Protein AF-A0ABD2NYQ0-F1 (afdb_monomer_lite)

Sequence (129 aa):
MTLKMKFPPPCHLLTCRLKPDRHLLNNASIWITSLEKVPKMPSHYCLKSTSIVYVQNDIQSKSHLFRIYKENCEENYVEGFSRYTFELQLRRERVGIFQQCDLCMRYQHKNVSEEIYLRHSAFKTRAQA

Organism: NCBI:txid559131

Structure (mmCIF, N/CA/C/O backbone):
data_AF-A0ABD2NYQ0-F1
#
_entry.id   AF-A0ABD2NYQ0-F1
#
loop_
_atom_site.group_PDB
_atom_site.id
_atom_site.type_symbol
_atom_site.label_atom_id
_atom_site.label_alt_id
_atom_site.label_comp_id
_atom_site.label_asym_id
_atom_site.label_entity_id
_atom_site.label_seq_id
_atom_site.pdbx_PDB_ins_code
_atom_site.Cartn_x
_atom_site.Cartn_y
_atom_site.Cartn_z
_atom_site.occupancy
_atom_site.B_iso_or_equiv
_atom_site.auth_seq_id
_atom_site.auth_comp_id
_atom_site.auth_asym_id
_atom_site.auth_atom_id
_atom_site.pdbx_PDB_model_num
ATOM 1 N N . MET A 1 1 ? 8.667 27.454 -31.398 1.00 38.19 1 MET A N 1
ATOM 2 C CA . MET A 1 1 ? 7.568 26.569 -31.843 1.00 38.19 1 MET A CA 1
ATOM 3 C C . MET A 1 1 ? 7.005 25.847 -30.630 1.00 38.19 1 MET A C 1
ATOM 5 O O . MET A 1 1 ? 7.620 24.916 -30.132 1.00 38.19 1 MET A O 1
ATOM 9 N N . THR A 1 2 ? 5.893 26.330 -30.083 1.00 35.53 2 THR A N 1
ATOM 10 C CA . THR A 1 2 ? 5.218 25.733 -28.924 1.00 35.53 2 THR A CA 1
ATOM 11 C C . THR A 1 2 ? 4.381 24.542 -29.385 1.00 35.53 2 THR A C 1
ATOM 13 O O . THR A 1 2 ? 3.342 24.711 -30.024 1.00 35.53 2 THR A O 1
ATOM 16 N N . LEU A 1 3 ? 4.836 23.327 -29.075 1.00 35.72 3 LEU A N 1
ATOM 17 C CA . LEU A 1 3 ? 4.046 22.109 -29.251 1.00 35.72 3 LEU A CA 1
ATOM 18 C C . LEU A 1 3 ? 2.878 22.143 -28.256 1.00 35.72 3 LEU A C 1
ATOM 20 O O . LEU A 1 3 ? 3.021 21.803 -27.085 1.00 35.72 3 LEU A O 1
ATOM 24 N N . LYS A 1 4 ? 1.707 22.591 -28.720 1.00 36.22 4 LYS A N 1
ATOM 25 C CA . LYS A 1 4 ? 0.448 22.438 -27.986 1.00 36.22 4 LYS A CA 1
ATOM 26 C C . LYS A 1 4 ? 0.115 20.947 -27.922 1.00 36.22 4 LYS A C 1
ATOM 28 O O . LYS A 1 4 ? -0.437 20.395 -28.871 1.00 36.22 4 LYS A O 1
ATOM 33 N N . MET A 1 5 ? 0.438 20.301 -26.804 1.00 34.25 5 MET A N 1
ATOM 34 C CA . MET A 1 5 ? -0.088 18.977 -26.483 1.00 34.25 5 MET A CA 1
ATOM 35 C C . MET A 1 5 ? -1.598 19.112 -26.258 1.00 34.25 5 MET A C 1
ATOM 37 O O . MET A 1 5 ? -2.051 19.591 -25.221 1.00 34.25 5 MET A O 1
ATOM 41 N N . LYS A 1 6 ? -2.391 18.750 -27.269 1.00 38.03 6 LYS A N 1
ATOM 42 C CA . LYS A 1 6 ? -3.835 18.563 -27.114 1.00 38.03 6 LYS A CA 1
ATOM 43 C C . LYS A 1 6 ? -4.042 17.236 -26.389 1.00 38.03 6 LYS A C 1
ATOM 45 O O . LYS A 1 6 ? -3.833 16.177 -26.972 1.00 38.03 6 LYS A O 1
ATOM 50 N N . PHE A 1 7 ? -4.421 17.298 -25.118 1.00 43.25 7 PHE A N 1
ATOM 51 C CA . PHE A 1 7 ? -4.868 16.119 -24.385 1.00 43.25 7 PHE A CA 1
ATOM 52 C C . PHE A 1 7 ? -6.230 15.661 -24.934 1.00 43.25 7 PHE A C 1
ATOM 54 O O . PHE A 1 7 ? -7.102 16.509 -25.151 1.00 43.25 7 PHE A O 1
ATOM 61 N N . PRO A 1 8 ? -6.442 14.356 -25.177 1.00 41.09 8 PRO A N 1
ATOM 62 C CA . PRO A 1 8 ? -7.761 13.841 -25.522 1.00 41.09 8 PRO A CA 1
ATOM 63 C C . PRO A 1 8 ? -8.705 13.922 -24.306 1.00 41.09 8 PRO A C 1
ATOM 65 O O . PRO A 1 8 ? -8.243 13.810 -23.165 1.00 41.09 8 PRO A O 1
ATOM 68 N N . PRO A 1 9 ? -10.019 14.123 -24.520 1.00 37.34 9 PRO A N 1
ATOM 69 C CA . PRO A 1 9 ? -10.982 14.267 -23.433 1.00 37.34 9 PRO A CA 1
ATOM 70 C C . PRO A 1 9 ? -11.126 12.968 -22.615 1.00 37.34 9 PRO A C 1
ATOM 72 O O . PRO A 1 9 ? -10.894 11.872 -23.141 1.00 37.34 9 PRO A O 1
ATOM 75 N N . PRO A 1 10 ? -11.533 13.067 -21.334 1.00 42.88 10 PRO A N 1
ATOM 76 C CA . PRO A 1 10 ? -11.729 11.907 -20.472 1.00 42.88 10 PRO A CA 1
ATOM 77 C C . PRO A 1 10 ? -12.857 11.031 -21.032 1.00 42.88 10 PRO A C 1
ATOM 79 O O . PRO A 1 10 ? -14.022 11.421 -21.058 1.00 42.88 10 PRO A O 1
ATOM 82 N N . CYS A 1 11 ? -12.509 9.842 -21.522 1.00 38.41 11 CYS A N 1
ATOM 83 C CA . CYS A 1 11 ? -13.481 8.907 -22.081 1.00 38.41 11 CYS A CA 1
ATOM 84 C C . CYS A 1 11 ? -14.320 8.263 -20.963 1.00 38.41 11 CYS A C 1
ATOM 86 O O . CYS A 1 11 ? -13.808 7.503 -20.143 1.00 38.41 11 CYS A O 1
ATOM 88 N N . HIS A 1 12 ? -15.627 8.536 -20.976 1.00 41.12 12 HIS A N 1
ATOM 89 C CA . HIS A 1 12 ? -16.660 8.021 -20.066 1.00 41.12 12 HIS A CA 1
ATOM 90 C C . HIS A 1 12 ? -17.127 6.581 -20.381 1.00 41.12 12 HIS A C 1
ATOM 92 O O . HIS A 1 12 ? -18.294 6.246 -20.197 1.00 41.12 12 HIS A O 1
ATOM 98 N N . LEU A 1 13 ? -16.244 5.698 -20.856 1.00 38.06 13 LEU A N 1
ATOM 99 C CA . LEU A 1 13 ? -16.625 4.327 -21.214 1.00 38.06 13 LEU A CA 1
ATOM 100 C C . LEU A 1 13 ? -15.786 3.299 -20.446 1.00 38.06 13 LEU A C 1
ATOM 102 O O . LEU A 1 13 ? -14.594 3.119 -20.689 1.00 38.06 13 LEU A O 1
ATOM 106 N N . LEU A 1 14 ? -16.462 2.589 -19.538 1.00 40.97 14 LEU A N 1
ATOM 107 C CA . LEU A 1 14 ? -15.993 1.479 -18.694 1.00 40.97 14 LEU A CA 1
ATOM 108 C C . LEU A 1 14 ? -15.538 0.220 -19.472 1.00 40.97 14 LEU A C 1
ATOM 110 O O . LEU A 1 14 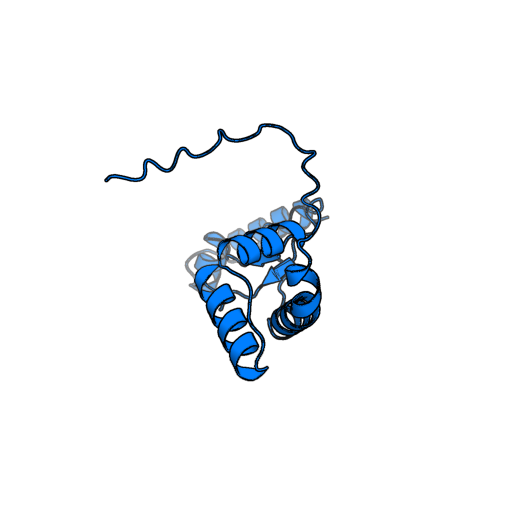? -15.460 -0.864 -18.900 1.00 40.97 14 LEU A O 1
ATOM 114 N N . THR A 1 15 ? -15.226 0.317 -20.767 1.00 41.06 15 THR A N 1
ATOM 115 C CA . THR A 1 15 ? -14.952 -0.850 -21.627 1.00 41.06 15 THR A CA 1
ATOM 116 C C . THR A 1 15 ? -13.667 -0.767 -22.445 1.00 41.06 15 THR A C 1
ATOM 118 O O . THR A 1 15 ? -13.400 -1.674 -23.234 1.00 41.06 15 THR A O 1
ATOM 121 N N . CYS A 1 16 ? -12.801 0.226 -22.217 1.00 35.16 16 CYS A N 1
ATOM 122 C CA . CYS A 1 16 ? -11.445 0.185 -22.767 1.00 35.16 16 CYS A CA 1
ATOM 123 C C . CYS A 1 16 ? -10.630 -0.908 -22.055 1.00 35.16 16 CYS A C 1
ATOM 125 O O . CYS A 1 16 ? -9.880 -0.648 -21.113 1.00 35.16 16 CYS A O 1
ATOM 127 N N . ARG A 1 17 ? -10.768 -2.160 -22.514 1.00 44.78 17 ARG A N 1
ATOM 128 C CA . ARG A 1 17 ? -9.759 -3.199 -22.306 1.00 44.78 17 ARG A CA 1
ATOM 129 C C . ARG A 1 17 ? -8.502 -2.723 -23.023 1.00 44.78 17 ARG A C 1
ATOM 131 O O . ARG A 1 17 ? -8.300 -3.035 -24.194 1.00 44.78 17 ARG A O 1
ATOM 138 N N . LEU A 1 18 ? -7.692 -1.928 -22.328 1.00 47.97 18 LEU A N 1
ATOM 139 C CA . LEU A 1 18 ? -6.324 -1.638 -22.725 1.00 47.97 18 LEU A CA 1
ATOM 140 C C . LEU A 1 18 ? -5.667 -2.997 -22.971 1.00 47.97 18 LEU A C 1
ATOM 142 O O . LEU A 1 18 ? -5.450 -3.765 -22.028 1.00 47.97 18 LEU A O 1
ATOM 146 N N . LYS A 1 19 ? -5.451 -3.343 -24.247 1.00 42.78 19 LYS A N 1
ATOM 147 C CA . LYS A 1 19 ? -4.636 -4.505 -24.591 1.00 42.78 19 LYS A CA 1
ATOM 148 C C . LYS A 1 19 ? -3.300 -4.274 -23.897 1.00 42.78 19 LYS A C 1
ATOM 150 O O . LYS A 1 19 ? -2.762 -3.174 -24.038 1.00 42.78 19 LYS A O 1
ATOM 155 N N . PRO A 1 20 ? -2.804 -5.231 -23.100 1.00 50.06 20 PRO A N 1
ATOM 156 C CA . PRO A 1 20 ? -1.530 -5.026 -22.460 1.00 50.06 20 PRO A CA 1
ATOM 157 C C . PRO A 1 20 ? -0.481 -4.845 -23.561 1.00 50.06 20 PRO A C 1
ATOM 159 O O . PRO A 1 20 ? -0.321 -5.713 -24.418 1.00 50.06 20 PRO A O 1
ATOM 162 N N . ASP A 1 21 ? 0.160 -3.679 -23.566 1.00 52.12 21 ASP A N 1
ATOM 163 C CA . ASP A 1 21 ? 1.320 -3.381 -24.393 1.00 52.12 21 ASP A CA 1
ATOM 164 C C . ASP A 1 21 ? 2.366 -4.496 -24.224 1.00 52.12 21 ASP A C 1
ATOM 166 O O . ASP A 1 21 ? 2.514 -5.051 -23.134 1.00 52.12 21 ASP A O 1
ATOM 170 N N . ARG A 1 22 ? 3.079 -4.873 -25.288 1.00 46.66 22 ARG A N 1
ATOM 171 C CA . ARG A 1 22 ? 3.975 -6.045 -25.291 1.00 46.66 22 ARG A CA 1
ATOM 172 C C . ARG A 1 22 ? 5.125 -5.887 -24.280 1.00 46.66 22 ARG A C 1
ATOM 174 O O . ARG A 1 22 ? 5.562 -6.880 -23.705 1.00 46.66 22 ARG A O 1
ATOM 181 N N . HIS A 1 23 ? 5.524 -4.649 -23.972 1.00 49.69 23 HIS A N 1
ATOM 182 C CA . HIS A 1 23 ? 6.459 -4.321 -22.883 1.00 49.69 23 HIS A CA 1
ATOM 183 C C . HIS A 1 23 ? 5.924 -4.642 -21.470 1.00 49.69 23 HIS A C 1
ATOM 185 O O . HIS A 1 23 ? 6.707 -4.772 -20.533 1.00 49.69 23 HIS A O 1
ATOM 191 N N . LEU A 1 24 ? 4.608 -4.807 -21.286 1.00 51.78 24 LEU A N 1
ATOM 192 C CA . LEU A 1 24 ? 4.003 -5.144 -19.988 1.00 51.78 24 LEU A CA 1
ATOM 193 C C . LEU A 1 24 ? 4.222 -6.602 -19.577 1.00 51.78 24 LEU A C 1
ATOM 195 O O . LEU A 1 24 ? 4.121 -6.912 -18.393 1.00 51.78 24 LEU A O 1
ATOM 199 N N . LEU A 1 25 ? 4.494 -7.495 -20.533 1.00 54.09 25 LEU A N 1
ATOM 200 C CA . LEU A 1 25 ? 4.557 -8.936 -20.280 1.00 54.09 25 LEU A CA 1
ATOM 201 C C . LEU A 1 25 ? 5.890 -9.369 -19.653 1.00 54.09 25 LEU A C 1
ATOM 203 O O . LEU A 1 25 ? 5.882 -10.220 -18.770 1.00 54.09 25 LEU A O 1
ATOM 207 N N . ASN A 1 26 ? 7.011 -8.742 -20.028 1.00 54.94 26 ASN A N 1
ATOM 208 C CA . ASN A 1 26 ? 8.337 -9.126 -19.518 1.00 54.94 26 ASN A CA 1
ATOM 209 C C . ASN A 1 26 ? 8.587 -8.674 -18.070 1.00 54.94 26 ASN A C 1
ATOM 211 O O . ASN A 1 26 ? 9.365 -9.292 -17.354 1.00 54.94 26 ASN A O 1
ATOM 215 N N . ASN A 1 27 ? 7.883 -7.637 -17.613 1.00 61.81 27 ASN A N 1
ATOM 216 C CA . ASN A 1 27 ? 8.087 -7.035 -16.292 1.00 61.81 27 ASN A CA 1
ATOM 217 C C . ASN A 1 27 ? 7.038 -7.467 -15.258 1.00 61.81 27 ASN A C 1
ATOM 219 O O . ASN A 1 27 ? 7.108 -7.060 -14.097 1.00 61.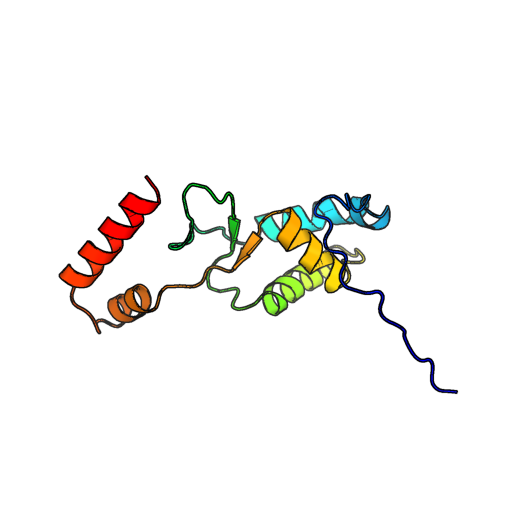81 27 ASN A O 1
ATOM 223 N N . ALA A 1 28 ? 6.046 -8.262 -15.674 1.00 65.62 28 ALA A N 1
ATOM 224 C CA . ALA A 1 28 ? 4.988 -8.748 -14.795 1.00 65.62 28 ALA A CA 1
ATOM 225 C C . ALA A 1 28 ? 5.540 -9.657 -13.685 1.00 65.62 28 ALA A C 1
ATOM 227 O O . ALA A 1 28 ? 5.075 -9.577 -12.553 1.00 65.62 28 ALA A O 1
ATOM 228 N N . SER A 1 29 ? 6.566 -10.462 -13.982 1.00 70.19 29 SER A N 1
ATOM 229 C CA . SER A 1 29 ? 7.254 -11.305 -12.995 1.00 70.19 29 SER A CA 1
ATOM 230 C C . SER A 1 29 ? 7.905 -10.467 -11.894 1.00 70.19 29 SER A C 1
ATOM 232 O O . SER A 1 29 ? 7.647 -10.690 -10.717 1.00 70.19 29 SER A O 1
ATOM 234 N N . ILE A 1 30 ? 8.666 -9.437 -12.271 1.00 76.25 30 ILE A N 1
ATOM 235 C CA . ILE A 1 30 ? 9.342 -8.530 -11.330 1.00 76.25 30 ILE A CA 1
ATOM 236 C C . ILE A 1 30 ? 8.335 -7.757 -10.492 1.00 76.25 30 ILE A C 1
ATOM 238 O O . ILE A 1 30 ? 8.535 -7.571 -9.293 1.00 76.25 30 ILE A O 1
ATOM 242 N N . TRP A 1 31 ? 7.239 -7.319 -11.107 1.00 77.44 31 TRP A N 1
ATOM 243 C CA . TRP A 1 31 ? 6.136 -6.687 -10.400 1.00 77.44 31 TRP A CA 1
ATOM 244 C C . TRP A 1 31 ? 5.529 -7.610 -9.329 1.00 77.44 31 TRP A C 1
ATOM 246 O O . TRP A 1 31 ? 5.402 -7.189 -8.179 1.00 77.44 31 TRP A O 1
ATOM 256 N N . ILE A 1 32 ? 5.241 -8.872 -9.668 1.00 72.38 32 ILE A N 1
ATOM 257 C CA . ILE A 1 32 ? 4.713 -9.867 -8.720 1.00 72.38 32 ILE A CA 1
ATOM 258 C C . ILE A 1 32 ? 5.707 -10.100 -7.578 1.00 72.38 32 ILE A C 1
ATOM 260 O O . ILE A 1 32 ? 5.330 -9.960 -6.418 1.00 72.38 32 ILE A O 1
ATOM 264 N N . THR A 1 33 ? 6.985 -10.342 -7.882 1.00 74.25 33 THR A N 1
ATOM 265 C CA . THR A 1 33 ? 8.031 -10.520 -6.861 1.00 74.25 33 THR A CA 1
ATOM 266 C C . THR A 1 33 ? 8.170 -9.290 -5.961 1.00 74.25 33 THR A C 1
ATOM 268 O O . THR A 1 33 ? 8.331 -9.420 -4.750 1.00 74.25 33 THR A O 1
ATOM 271 N N . SER A 1 34 ? 8.059 -8.080 -6.519 1.00 72.50 34 SER A N 1
ATOM 272 C CA . SER A 1 34 ? 8.099 -6.839 -5.733 1.00 72.50 34 SER A CA 1
ATOM 273 C C . SER A 1 34 ? 6.915 -6.751 -4.767 1.00 72.50 34 SER A C 1
ATOM 275 O O . SER A 1 34 ? 7.090 -6.345 -3.625 1.00 72.50 34 SER A O 1
ATOM 277 N N . LEU A 1 35 ? 5.713 -7.154 -5.195 1.00 74.62 35 LEU A N 1
ATOM 278 C CA . LEU A 1 35 ? 4.530 -7.189 -4.332 1.00 74.62 35 LEU A CA 1
ATOM 279 C C . LEU A 1 35 ? 4.567 -8.316 -3.294 1.00 74.62 35 LEU A C 1
ATOM 281 O O . LEU A 1 35 ? 3.946 -8.183 -2.244 1.00 74.62 35 LEU A O 1
ATOM 285 N N . GLU A 1 36 ? 5.245 -9.426 -3.577 1.00 76.62 36 GLU A N 1
ATOM 286 C CA . GLU A 1 36 ? 5.438 -10.524 -2.623 1.00 76.62 36 GLU A CA 1
ATOM 287 C C . GLU A 1 36 ? 6.427 -10.158 -1.516 1.00 76.62 36 GLU A C 1
ATOM 289 O O . GLU A 1 36 ? 6.212 -10.527 -0.364 1.00 76.62 36 GLU A O 1
ATOM 294 N N . LYS A 1 37 ? 7.463 -9.375 -1.841 1.00 74.06 37 LYS A N 1
ATOM 295 C CA . LYS A 1 37 ? 8.398 -8.813 -0.853 1.00 74.06 37 LYS A CA 1
ATOM 296 C C . LYS A 1 37 ? 7.728 -7.817 0.097 1.00 74.06 37 LYS A C 1
ATOM 298 O O . LYS A 1 37 ? 8.245 -7.564 1.183 1.00 74.06 37 LYS A O 1
ATOM 303 N N . VAL A 1 38 ? 6.598 -7.235 -0.302 1.00 76.56 38 VAL A N 1
ATOM 304 C CA . VAL A 1 38 ? 5.874 -6.263 0.514 1.00 76.56 38 VAL A CA 1
ATOM 305 C C . VAL A 1 38 ? 4.857 -6.982 1.406 1.00 76.56 38 VAL A C 1
ATOM 307 O O . VAL A 1 38 ? 3.933 -7.619 0.889 1.00 76.56 38 VAL A O 1
ATOM 310 N N . PRO A 1 39 ? 4.956 -6.851 2.742 1.00 72.44 39 PRO A N 1
ATOM 311 C CA . PRO A 1 39 ? 3.977 -7.442 3.638 1.00 72.44 39 PRO A CA 1
ATOM 312 C C . PRO A 1 39 ? 2.580 -6.872 3.368 1.00 72.44 39 PRO A C 1
ATOM 314 O O . PRO A 1 39 ? 2.371 -5.660 3.227 1.00 72.44 39 PRO A O 1
ATOM 317 N N . LYS A 1 40 ? 1.612 -7.785 3.271 1.00 76.94 40 LYS A N 1
ATOM 318 C CA . LYS A 1 40 ? 0.203 -7.486 3.009 1.00 76.94 40 LYS A CA 1
ATOM 319 C C . LYS A 1 40 ? -0.544 -7.433 4.333 1.00 76.94 40 LYS A C 1
ATOM 321 O O . LYS A 1 40 ? -0.316 -8.265 5.207 1.00 76.94 40 LYS A O 1
ATOM 326 N N . MET A 1 41 ? -1.462 -6.484 4.466 1.00 69.00 41 MET A N 1
ATOM 327 C CA . MET A 1 41 ? -2.260 -6.309 5.675 1.00 69.00 41 MET A CA 1
ATOM 328 C C . MET A 1 41 ? -3.742 -6.185 5.315 1.00 69.00 41 MET A C 1
ATOM 330 O O . MET A 1 41 ? -4.073 -5.539 4.319 1.00 69.00 41 MET A O 1
ATOM 334 N N . PRO A 1 42 ? -4.664 -6.762 6.101 1.00 64.56 42 PRO A N 1
ATOM 335 C CA . PRO A 1 42 ? -6.074 -6.425 5.969 1.00 64.56 42 PRO A CA 1
ATOM 336 C C . PRO A 1 42 ? -6.276 -4.941 6.304 1.00 64.56 42 PRO A C 1
ATOM 338 O O . PRO A 1 42 ? -5.876 -4.473 7.369 1.00 64.56 42 PRO A O 1
ATOM 341 N N . SER A 1 43 ? -6.903 -4.178 5.407 1.00 64.12 43 SER A N 1
ATOM 342 C CA . SER A 1 43 ? -7.280 -2.801 5.730 1.00 64.12 43 SER A CA 1
ATOM 343 C C . SER A 1 43 ? -8.565 -2.765 6.538 1.00 64.12 43 SER A C 1
ATOM 345 O O . SER A 1 43 ? -9.563 -3.405 6.204 1.00 64.12 43 SER A O 1
ATOM 347 N N . HIS A 1 44 ? -8.572 -1.922 7.568 1.00 60.06 44 HIS A N 1
ATOM 348 C CA . HIS A 1 44 ? -9.747 -1.644 8.391 1.00 60.06 44 HIS A CA 1
ATOM 349 C C . HIS A 1 44 ? -10.915 -0.978 7.632 1.00 60.06 44 HIS A C 1
ATOM 351 O O . HIS A 1 44 ? -11.980 -0.796 8.221 1.00 60.06 44 HIS A O 1
ATOM 357 N N . TYR A 1 45 ? -10.717 -0.575 6.371 1.00 58.50 45 TYR A N 1
ATOM 358 C CA . TYR A 1 45 ? -11.741 -0.011 5.480 1.00 58.50 45 TYR A CA 1
ATOM 359 C C . TYR A 1 45 ? -12.157 -0.965 4.351 1.00 58.50 45 TYR A C 1
ATOM 361 O O . TYR A 1 45 ? -12.956 -0.576 3.500 1.00 58.50 45 TYR A O 1
ATOM 369 N N . CYS A 1 46 ? -11.631 -2.196 4.312 1.00 60.00 46 CYS A N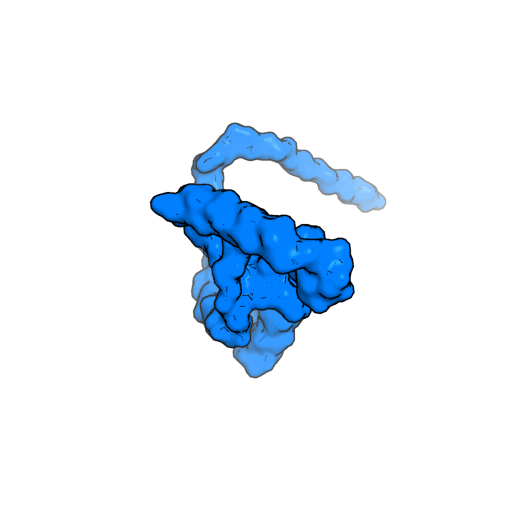 1
ATOM 370 C CA . CYS A 1 46 ? -12.109 -3.202 3.369 1.00 60.00 46 CYS A CA 1
ATOM 371 C C . CYS A 1 46 ? -13.593 -3.465 3.633 1.00 60.00 46 CYS A C 1
ATOM 373 O O . CYS A 1 46 ? -13.938 -4.098 4.628 1.00 60.00 46 CYS A O 1
ATOM 375 N N . LEU A 1 47 ? -14.465 -2.982 2.748 1.00 59.00 47 LEU A N 1
ATOM 376 C CA . LEU A 1 47 ? -15.803 -3.541 2.612 1.00 59.00 47 LEU A CA 1
ATOM 377 C C . LEU A 1 47 ? -15.646 -4.978 2.112 1.00 59.00 47 LEU A C 1
ATOM 379 O O . LEU A 1 47 ? -14.823 -5.231 1.235 1.00 59.00 47 LEU A O 1
ATOM 383 N N . LYS A 1 48 ? -16.466 -5.909 2.609 1.00 60.34 48 LYS A N 1
ATOM 384 C CA . LYS A 1 48 ? -16.473 -7.317 2.162 1.00 60.34 48 LYS A CA 1
ATOM 385 C C . LYS A 1 48 ? -16.549 -7.469 0.631 1.00 60.34 48 LYS A C 1
ATOM 387 O O . LYS A 1 48 ? -16.075 -8.449 0.067 1.00 60.34 48 LYS A O 1
ATOM 392 N N . SER A 1 49 ? -17.134 -6.481 -0.047 1.00 59.88 49 SER A N 1
ATOM 393 C CA . SER A 1 49 ? -17.296 -6.432 -1.501 1.00 59.88 49 SER A CA 1
ATOM 394 C C . SER A 1 49 ? -16.039 -6.025 -2.282 1.00 59.88 49 SER A C 1
ATOM 396 O O . SER A 1 49 ? -16.021 -6.185 -3.505 1.00 59.88 49 SER A O 1
ATOM 398 N N . THR A 1 50 ? -14.987 -5.506 -1.635 1.00 65.75 50 THR A N 1
ATOM 399 C CA . THR A 1 50 ? -13.767 -5.058 -2.318 1.00 65.75 50 THR A CA 1
ATOM 400 C C . THR A 1 50 ? -12.609 -6.029 -2.090 1.00 65.75 50 THR A C 1
ATOM 402 O O . THR A 1 50 ? -12.093 -6.197 -0.992 1.00 65.75 50 THR A O 1
ATOM 405 N N . SER A 1 51 ? -12.137 -6.652 -3.171 1.00 69.88 51 SER A N 1
ATOM 406 C CA . SER A 1 51 ? -10.975 -7.555 -3.163 1.00 69.88 51 SER A CA 1
ATOM 407 C C . SER A 1 51 ? -9.639 -6.787 -3.195 1.00 69.88 51 SER A C 1
ATOM 409 O O . SER A 1 51 ? -8.751 -7.129 -3.976 1.00 69.88 51 SER A O 1
ATOM 411 N N . ILE A 1 52 ? -9.537 -5.676 -2.458 1.00 75.62 52 ILE A N 1
ATOM 412 C CA . ILE A 1 52 ? -8.353 -4.806 -2.480 1.00 75.62 52 ILE A CA 1
ATOM 413 C C . ILE A 1 52 ? -7.286 -5.395 -1.554 1.00 75.62 52 ILE A C 1
ATOM 415 O O . ILE A 1 52 ? -7.548 -5.639 -0.378 1.00 75.62 52 ILE A O 1
ATOM 419 N N . VAL A 1 53 ? -6.078 -5.589 -2.078 1.00 78.44 53 VAL A N 1
ATOM 420 C CA . VAL A 1 53 ? -4.909 -6.023 -1.304 1.00 78.44 53 VAL A CA 1
ATOM 421 C C . VAL A 1 53 ? -4.191 -4.782 -0.799 1.00 78.44 53 VAL A C 1
ATOM 423 O O . VAL A 1 53 ? -3.749 -3.964 -1.602 1.00 78.44 53 VAL A O 1
ATOM 426 N N . TYR A 1 54 ? -4.072 -4.618 0.517 1.00 78.12 54 TYR A N 1
ATOM 427 C CA . TYR A 1 54 ? -3.388 -3.461 1.084 1.00 78.12 54 TYR A CA 1
ATOM 428 C C . TYR A 1 54 ? -1.950 -3.802 1.461 1.00 78.12 54 TYR A C 1
ATOM 430 O O . TYR A 1 54 ? -1.691 -4.801 2.131 1.00 78.12 54 TYR A O 1
ATOM 438 N N . VAL A 1 55 ? -1.018 -2.958 1.026 1.00 81.88 55 VAL A N 1
ATOM 439 C CA . VAL A 1 55 ? 0.384 -3.013 1.456 1.00 81.88 55 VAL A CA 1
ATOM 440 C C . VAL A 1 55 ? 0.559 -2.341 2.820 1.00 81.88 55 VAL A C 1
ATOM 442 O O . VAL A 1 55 ? -0.183 -1.409 3.132 1.00 81.88 55 VAL A O 1
ATOM 445 N N . GLN A 1 56 ? 1.512 -2.823 3.624 1.00 75.88 56 GLN A N 1
ATOM 446 C CA . GLN A 1 56 ? 1.779 -2.375 5.000 1.00 75.88 56 GLN A CA 1
ATOM 447 C C . GLN A 1 56 ? 1.995 -0.853 5.150 1.00 75.88 56 GLN A C 1
ATOM 449 O O . GLN A 1 56 ? 2.397 -0.162 4.215 1.00 75.88 56 GLN A O 1
ATOM 454 N N . ASN A 1 57 ? 1.748 -0.357 6.371 1.00 62.41 57 ASN A N 1
ATOM 455 C CA . ASN A 1 57 ? 1.785 1.059 6.763 1.00 62.41 57 ASN A CA 1
ATOM 456 C C . ASN A 1 57 ? 3.138 1.764 6.524 1.00 62.41 57 ASN A C 1
ATOM 458 O O . ASN A 1 57 ? 3.184 2.982 6.377 1.00 62.41 57 ASN A O 1
ATOM 462 N N . ASP A 1 58 ? 4.242 1.018 6.442 1.00 75.19 58 ASP A N 1
ATOM 463 C CA . ASP A 1 58 ? 5.578 1.584 6.192 1.00 75.19 58 ASP A CA 1
ATOM 464 C C . ASP A 1 58 ? 5.666 2.224 4.793 1.00 75.19 58 ASP A C 1
ATOM 466 O O . ASP A 1 58 ? 6.462 3.133 4.526 1.00 75.19 58 ASP A O 1
ATOM 470 N N . ILE A 1 59 ? 4.792 1.791 3.881 1.00 81.75 59 ILE A N 1
ATOM 471 C CA . ILE A 1 59 ? 4.626 2.394 2.566 1.00 81.75 59 ILE A CA 1
ATOM 472 C C . ILE A 1 59 ? 3.642 3.552 2.693 1.00 81.75 59 ILE A C 1
ATOM 474 O O . ILE A 1 59 ? 2.442 3.413 2.511 1.00 81.75 59 ILE A O 1
ATOM 478 N N . GLN A 1 60 ? 4.176 4.738 2.960 1.00 79.25 60 GLN A N 1
ATOM 479 C CA . GLN A 1 60 ? 3.363 5.937 3.182 1.00 79.25 60 GLN A CA 1
ATOM 480 C C . GLN A 1 60 ? 2.672 6.476 1.917 1.00 79.25 60 GLN A C 1
ATOM 482 O O . GLN A 1 60 ? 1.713 7.241 2.000 1.00 79.25 60 GLN A O 1
ATOM 487 N N . SER A 1 61 ? 3.161 6.133 0.718 1.00 87.12 61 SER A N 1
ATOM 488 C CA . SER A 1 61 ? 2.611 6.667 -0.533 1.00 87.12 61 SER A CA 1
ATOM 489 C C . SER A 1 61 ? 2.871 5.776 -1.747 1.00 87.12 61 SER A C 1
ATOM 491 O O . SER A 1 61 ? 3.798 4.966 -1.775 1.00 87.12 61 SER A O 1
ATOM 493 N N . LYS A 1 62 ? 2.077 5.970 -2.813 1.00 87.25 62 LYS A N 1
ATOM 494 C CA . LYS A 1 62 ? 2.278 5.269 -4.097 1.00 87.25 62 LYS A CA 1
ATOM 495 C C . LYS A 1 62 ? 3.632 5.614 -4.708 1.00 87.25 62 LYS A C 1
ATOM 497 O O . LYS A 1 62 ? 4.193 4.829 -5.464 1.00 87.25 62 LYS A O 1
ATOM 502 N N . SER A 1 63 ? 4.149 6.805 -4.412 1.00 89.12 63 SER A N 1
ATOM 503 C CA . SER A 1 63 ? 5.490 7.245 -4.805 1.00 89.12 63 SER A CA 1
ATOM 504 C C . SER A 1 63 ? 6.570 6.441 -4.095 1.00 89.12 63 SER A C 1
ATOM 506 O O . SER A 1 63 ? 7.487 5.971 -4.760 1.00 89.12 63 SER A O 1
ATOM 508 N N . HIS A 1 64 ? 6.403 6.178 -2.796 1.00 88.00 64 HIS A N 1
ATOM 509 C CA . HIS A 1 64 ? 7.299 5.291 -2.060 1.00 88.00 64 HIS A CA 1
ATOM 510 C C . HIS A 1 64 ? 7.277 3.865 -2.632 1.00 88.00 64 HIS A C 1
ATOM 512 O O . HIS A 1 64 ? 8.330 3.308 -2.921 1.00 88.00 64 HIS A O 1
ATOM 518 N N . LEU A 1 65 ? 6.088 3.316 -2.903 1.00 88.06 65 LEU A N 1
ATOM 519 C CA . LEU A 1 65 ? 5.958 1.978 -3.489 1.00 88.06 65 LEU A CA 1
ATOM 520 C C . LEU A 1 65 ? 6.624 1.862 -4.869 1.00 88.06 65 LEU A C 1
ATOM 522 O O . LEU A 1 65 ? 7.240 0.852 -5.187 1.00 88.06 65 LEU A O 1
ATOM 526 N N . PHE A 1 66 ? 6.513 2.904 -5.693 1.00 89.69 66 PHE A N 1
ATOM 527 C CA . PHE A 1 66 ? 7.163 2.931 -7.004 1.00 89.69 66 PHE A CA 1
ATOM 528 C C . PHE A 1 66 ? 8.680 3.009 -6.911 1.00 89.69 66 PHE A C 1
ATOM 530 O O . PHE A 1 66 ? 9.354 2.431 -7.754 1.00 89.69 66 PHE A O 1
ATOM 537 N N . ARG A 1 67 ? 9.208 3.701 -5.897 1.00 89.69 67 ARG A N 1
ATOM 538 C CA . ARG A 1 67 ? 10.646 3.737 -5.633 1.00 89.69 67 ARG A CA 1
ATOM 539 C C . ARG A 1 67 ? 11.170 2.340 -5.301 1.00 89.69 67 ARG A C 1
ATOM 541 O O . ARG A 1 67 ? 12.078 1.891 -5.979 1.00 89.69 67 ARG A O 1
ATOM 548 N N . ILE A 1 68 ? 10.511 1.627 -4.384 1.00 87.94 68 ILE A N 1
ATOM 549 C CA . ILE A 1 68 ? 10.849 0.231 -4.042 1.00 87.94 68 ILE A CA 1
ATOM 550 C C . ILE A 1 68 ? 10.786 -0.667 -5.288 1.00 87.94 68 ILE A C 1
ATOM 552 O O . ILE A 1 68 ? 11.669 -1.484 -5.528 1.00 87.94 68 ILE A O 1
ATOM 556 N N . TYR A 1 69 ? 9.754 -0.499 -6.120 1.00 87.94 69 TYR A N 1
ATOM 557 C CA . TYR A 1 69 ? 9.644 -1.222 -7.388 1.00 87.94 69 TYR A CA 1
ATOM 558 C C . TYR A 1 69 ? 10.808 -0.916 -8.343 1.00 87.94 69 TYR A C 1
ATOM 560 O O . TYR A 1 69 ? 11.352 -1.834 -8.950 1.00 87.94 69 TYR A O 1
ATOM 568 N N . LYS A 1 70 ? 11.197 0.357 -8.481 1.00 88.50 70 LYS A N 1
ATOM 569 C CA . LYS A 1 70 ? 12.315 0.772 -9.337 1.00 88.50 70 LYS A CA 1
ATOM 570 C C . LYS A 1 70 ? 13.656 0.254 -8.830 1.00 88.50 70 LYS A C 1
ATOM 572 O O . LYS A 1 70 ? 14.400 -0.280 -9.641 1.00 88.50 70 LYS A O 1
ATOM 577 N N . GLU A 1 71 ? 13.903 0.316 -7.525 1.00 89.12 71 GLU A N 1
ATOM 578 C CA . GLU A 1 71 ? 15.078 -0.286 -6.882 1.00 89.12 71 GLU A CA 1
ATOM 579 C C . GLU A 1 71 ? 15.145 -1.791 -7.201 1.00 89.12 71 GLU A C 1
ATOM 581 O O . GLU A 1 71 ? 16.153 -2.279 -7.703 1.00 89.12 71 GLU A O 1
ATOM 586 N N . ASN A 1 72 ? 14.030 -2.521 -7.067 1.00 86.50 72 ASN A N 1
ATOM 587 C CA . ASN A 1 72 ? 13.992 -3.942 -7.423 1.00 86.50 72 ASN A CA 1
ATOM 588 C C . ASN A 1 72 ? 14.187 -4.192 -8.936 1.00 86.50 72 ASN A C 1
ATOM 590 O O . ASN A 1 72 ? 14.763 -5.205 -9.324 1.00 86.50 72 ASN A O 1
ATOM 594 N N . CYS A 1 73 ? 13.732 -3.297 -9.816 1.00 86.12 73 CYS A N 1
ATOM 595 C CA . CYS A 1 73 ? 14.025 -3.389 -11.250 1.00 86.12 73 CYS A CA 1
ATOM 596 C C . CYS A 1 73 ? 15.519 -3.195 -11.553 1.00 86.12 73 CYS A C 1
ATOM 598 O O . CYS A 1 73 ? 16.067 -3.933 -12.371 1.00 86.12 73 CYS A O 1
ATOM 600 N N . GLU A 1 74 ? 16.167 -2.239 -10.886 1.00 88.00 74 GLU A N 1
ATOM 601 C CA . GLU A 1 74 ? 17.601 -1.963 -11.019 1.00 88.00 74 GLU A CA 1
ATOM 602 C C . GLU A 1 74 ? 18.444 -3.144 -10.522 1.00 88.00 74 GLU A C 1
ATOM 604 O O . GLU A 1 74 ? 19.336 -3.593 -11.239 1.00 88.00 74 GLU A O 1
ATOM 609 N N . GLU A 1 75 ? 18.098 -3.724 -9.367 1.00 88.06 75 GLU A N 1
ATOM 610 C CA . GLU A 1 75 ? 18.750 -4.926 -8.818 1.00 88.06 75 GLU A CA 1
ATOM 611 C C . GLU A 1 75 ? 18.678 -6.138 -9.758 1.00 88.06 75 GLU A C 1
ATOM 613 O O . GLU A 1 75 ? 19.576 -6.977 -9.771 1.00 88.06 75 GLU A O 1
ATOM 618 N N . ASN A 1 76 ? 17.608 -6.239 -10.549 1.00 83.19 76 ASN A N 1
ATOM 619 C CA . ASN A 1 76 ? 17.384 -7.351 -11.473 1.00 83.19 76 ASN A CA 1
ATOM 620 C C . ASN A 1 76 ? 17.792 -7.023 -12.920 1.00 83.19 76 ASN A C 1
ATOM 622 O O . ASN A 1 76 ? 17.549 -7.836 -13.809 1.00 83.19 76 ASN A O 1
ATOM 626 N N . TYR A 1 77 ? 18.410 -5.861 -13.170 1.00 85.44 77 TYR A N 1
ATOM 627 C CA . TYR A 1 77 ? 18.832 -5.400 -14.500 1.00 85.44 77 TYR A CA 1
ATOM 628 C C . TYR A 1 77 ? 17.702 -5.381 -15.542 1.00 85.44 77 TYR A C 1
ATOM 630 O O . TYR A 1 77 ? 17.912 -5.696 -16.716 1.00 85.44 77 TYR A O 1
ATOM 638 N N . VAL A 1 78 ? 16.492 -4.999 -15.126 1.00 85.19 78 VAL A N 1
ATOM 639 C CA . VAL A 1 78 ? 15.329 -4.917 -16.016 1.00 85.19 78 VAL A CA 1
ATOM 640 C C . VAL A 1 78 ? 14.774 -3.504 -16.078 1.00 85.19 78 VAL A C 1
ATOM 642 O O . VAL A 1 78 ? 14.666 -2.793 -15.080 1.00 85.19 78 VAL A O 1
ATOM 645 N N . GLU A 1 79 ? 14.360 -3.094 -17.273 1.00 83.81 79 GLU A N 1
ATOM 646 C CA . GLU A 1 79 ? 13.706 -1.810 -17.482 1.00 83.81 79 GLU A CA 1
ATOM 647 C C . GLU A 1 79 ? 12.302 -1.808 -16.858 1.00 83.81 79 GLU A C 1
ATOM 649 O O . GLU A 1 79 ? 11.354 -2.363 -17.407 1.00 83.81 79 GLU A O 1
ATOM 654 N N . GLY A 1 80 ? 12.153 -1.173 -15.695 1.00 82.19 80 GLY A N 1
ATOM 655 C CA . GLY A 1 80 ? 10.864 -1.077 -15.007 1.00 82.19 80 GLY A CA 1
ATOM 656 C C . GLY A 1 80 ? 9.868 -0.125 -15.677 1.00 82.19 80 GLY A C 1
ATOM 657 O O . GLY A 1 80 ? 10.246 0.821 -16.367 1.00 82.19 80 GLY A O 1
ATOM 658 N N . PHE A 1 81 ? 8.581 -0.296 -15.372 1.00 85.00 81 PHE A N 1
ATOM 659 C CA . PHE A 1 81 ? 7.481 0.526 -15.879 1.00 85.00 81 PHE A CA 1
ATOM 660 C C . PHE A 1 81 ? 7.676 2.039 -15.702 1.00 85.00 81 PHE A C 1
ATOM 662 O O . PHE A 1 81 ? 8.307 2.518 -14.753 1.00 85.00 81 PHE A O 1
ATOM 669 N N . SER A 1 82 ? 7.030 2.807 -16.586 1.00 87.56 82 SER A N 1
ATOM 670 C CA . SER A 1 82 ? 6.779 4.227 -16.342 1.00 87.56 82 SER A CA 1
ATOM 671 C C . SER A 1 82 ? 5.857 4.409 -15.131 1.00 87.56 82 SER A C 1
ATOM 673 O O . SER A 1 82 ? 5.084 3.514 -14.771 1.00 87.56 82 SER A O 1
ATOM 675 N N . ARG A 1 83 ? 5.880 5.603 -14.528 1.00 86.94 83 ARG A N 1
ATOM 676 C CA . ARG A 1 83 ? 5.009 5.933 -13.392 1.00 86.94 83 ARG A CA 1
ATOM 677 C C . ARG A 1 83 ? 3.524 5.731 -13.713 1.00 86.94 83 ARG A C 1
ATOM 679 O O . ARG A 1 83 ? 2.788 5.175 -12.902 1.00 86.94 83 ARG A O 1
ATOM 686 N N . TYR A 1 84 ? 3.100 6.153 -14.903 1.00 87.94 84 TYR A N 1
ATOM 687 C CA . TYR A 1 84 ? 1.719 6.008 -15.363 1.00 87.94 84 TYR A CA 1
ATOM 688 C C . TYR A 1 84 ? 1.306 4.535 -15.458 1.00 87.94 84 TYR A C 1
ATOM 690 O O . TYR A 1 84 ? 0.262 4.132 -14.943 1.00 87.94 84 TYR A O 1
ATOM 698 N N . THR A 1 85 ? 2.159 3.720 -16.077 1.00 86.06 85 THR A N 1
ATOM 699 C CA . THR A 1 85 ? 1.928 2.286 -16.253 1.00 86.06 85 THR A CA 1
ATOM 700 C C . THR A 1 85 ? 1.863 1.556 -14.913 1.00 86.06 85 THR A C 1
ATOM 702 O O . THR A 1 85 ? 0.976 0.735 -14.698 1.00 86.06 85 THR A O 1
ATOM 705 N N . PHE A 1 86 ? 2.746 1.906 -13.981 1.00 87.00 86 PHE A N 1
ATOM 706 C CA . PHE A 1 86 ? 2.731 1.379 -12.621 1.00 87.00 86 PHE A CA 1
ATOM 707 C C . PHE A 1 86 ? 1.414 1.690 -11.890 1.00 87.00 86 PHE A C 1
ATOM 709 O O . PHE A 1 86 ? 0.802 0.806 -11.294 1.00 87.00 86 PHE A O 1
ATOM 716 N N . GLU A 1 87 ? 0.918 2.927 -11.971 1.00 86.56 87 GLU A N 1
ATOM 717 C CA . GLU A 1 87 ? -0.356 3.294 -11.339 1.00 86.56 87 GLU A CA 1
ATOM 718 C C . GLU A 1 87 ? -1.565 2.616 -11.995 1.00 86.56 87 GLU A C 1
ATOM 720 O O . GLU A 1 87 ? -2.568 2.327 -11.333 1.00 86.56 87 GLU A O 1
ATOM 725 N N . LEU A 1 88 ? -1.495 2.352 -13.300 1.00 86.94 88 LEU A N 1
ATOM 726 C CA . LEU A 1 88 ? -2.492 1.539 -13.984 1.00 86.94 88 LEU A CA 1
ATOM 727 C C . LEU A 1 88 ? -2.465 0.091 -13.473 1.00 86.94 88 LEU A C 1
ATOM 729 O O . LEU A 1 88 ? -3.531 -0.462 -13.201 1.00 86.94 88 LEU A O 1
ATOM 733 N N . GLN A 1 89 ? -1.277 -0.485 -13.279 1.00 85.25 89 GLN A N 1
ATOM 734 C CA . GLN A 1 89 ? -1.124 -1.845 -12.762 1.00 85.25 89 GLN A CA 1
ATOM 735 C C . GLN A 1 89 ? -1.636 -1.970 -11.321 1.00 85.25 89 GLN A C 1
ATOM 737 O O . GLN A 1 89 ? -2.421 -2.872 -11.039 1.00 85.25 89 GLN A O 1
ATOM 742 N N . LEU A 1 90 ? -1.323 -1.004 -10.448 1.00 85.81 90 LEU A N 1
ATOM 743 C CA . LEU A 1 90 ? -1.882 -0.930 -9.090 1.00 85.81 90 LEU A CA 1
ATOM 744 C C . LEU A 1 90 ? -3.415 -0.958 -9.089 1.00 85.81 90 LEU A C 1
ATOM 746 O O . LEU A 1 90 ? -4.031 -1.666 -8.295 1.00 85.81 90 LEU A O 1
ATOM 750 N N . ARG A 1 91 ? -4.050 -0.196 -9.988 1.00 84.62 91 ARG A N 1
ATOM 751 C CA . ARG A 1 91 ? -5.517 -0.179 -10.115 1.00 84.62 91 ARG A CA 1
ATOM 752 C C . ARG A 1 91 ? -6.058 -1.501 -10.643 1.00 84.62 91 ARG A C 1
ATOM 754 O O . ARG A 1 91 ? -7.074 -1.978 -10.143 1.00 84.62 91 ARG A O 1
ATOM 761 N N . ARG A 1 92 ? -5.387 -2.088 -11.636 1.00 83.50 92 ARG A N 1
ATOM 762 C CA . ARG A 1 92 ? -5.774 -3.366 -12.243 1.00 83.50 92 ARG A CA 1
ATOM 763 C C . ARG A 1 92 ? -5.739 -4.504 -11.228 1.00 83.50 92 ARG A C 1
ATOM 765 O O . ARG A 1 92 ? -6.676 -5.293 -11.177 1.00 83.50 92 ARG A O 1
ATOM 772 N N . GLU A 1 93 ? -4.696 -4.552 -10.410 1.00 81.75 93 GLU A N 1
ATOM 773 C CA . GLU A 1 93 ? -4.511 -5.572 -9.374 1.00 81.75 93 GLU A CA 1
ATOM 774 C C . GLU A 1 93 ? -5.170 -5.220 -8.042 1.00 81.75 93 GLU A C 1
ATOM 776 O O . GLU A 1 93 ? -5.089 -5.989 -7.089 1.00 81.75 93 GLU A O 1
ATOM 781 N N . ARG A 1 94 ? -5.867 -4.078 -7.981 1.00 85.00 94 ARG A N 1
ATOM 782 C CA . ARG A 1 94 ? -6.575 -3.606 -6.786 1.00 85.00 94 ARG A CA 1
ATOM 783 C C . ARG A 1 94 ? -5.643 -3.547 -5.573 1.00 85.00 94 ARG A C 1
ATOM 785 O O . ARG A 1 94 ? -6.017 -3.955 -4.480 1.00 85.00 94 ARG A O 1
ATOM 792 N N . VAL A 1 95 ? -4.437 -3.023 -5.764 1.00 83.19 95 VAL A N 1
ATOM 793 C CA . VAL A 1 95 ? -3.476 -2.820 -4.679 1.00 83.19 95 VAL A CA 1
ATOM 794 C C . VAL A 1 95 ? -3.687 -1.433 -4.073 1.00 83.19 95 VAL A C 1
ATOM 796 O O . VAL A 1 95 ? -3.574 -0.405 -4.748 1.00 83.19 95 VAL A O 1
ATOM 799 N N . GLY A 1 96 ? -4.031 -1.413 -2.790 1.00 82.88 96 GLY A N 1
ATOM 800 C CA . GLY A 1 96 ? -4.190 -0.217 -1.971 1.00 82.88 96 GLY A CA 1
ATOM 801 C C . GLY A 1 96 ? -3.008 -0.025 -1.026 1.00 82.88 96 GLY A C 1
ATOM 802 O O . GLY A 1 96 ? -2.263 -0.956 -0.746 1.00 82.88 96 GLY A O 1
ATOM 803 N N . ILE A 1 97 ? -2.850 1.187 -0.506 1.00 82.44 97 ILE A N 1
ATOM 804 C CA . ILE A 1 97 ? -1.906 1.470 0.580 1.00 82.44 97 ILE A CA 1
ATOM 805 C C . ILE A 1 97 ? -2.692 1.495 1.876 1.00 82.44 97 ILE A C 1
ATOM 807 O O . ILE A 1 97 ? -3.735 2.154 1.937 1.00 82.44 97 ILE A O 1
ATOM 811 N N . PHE A 1 98 ? -2.239 0.739 2.874 1.00 79.81 98 PHE A N 1
ATOM 812 C CA . PHE A 1 98 ? -2.888 0.732 4.173 1.00 79.81 98 PHE A CA 1
ATOM 813 C C . PHE A 1 98 ? -2.825 2.126 4.797 1.00 79.81 98 PHE A C 1
ATOM 815 O O . PHE A 1 98 ? -1.776 2.761 4.830 1.00 79.81 98 PHE A O 1
ATOM 822 N N . GLN A 1 99 ? -3.965 2.587 5.301 1.00 73.44 99 GLN A N 1
ATOM 823 C CA . GLN A 1 99 ? -4.053 3.795 6.105 1.00 73.44 99 GLN A CA 1
ATOM 824 C C . GLN A 1 99 ? -4.796 3.457 7.386 1.00 73.44 99 GLN A C 1
ATOM 826 O O . GLN A 1 99 ? -5.910 2.920 7.362 1.00 73.44 99 GLN A O 1
ATOM 831 N N . GLN A 1 100 ? -4.159 3.757 8.510 1.00 75.31 100 GLN A N 1
ATOM 832 C CA . GLN A 1 100 ? -4.764 3.567 9.811 1.00 75.31 100 GLN A CA 1
ATOM 833 C C . GLN A 1 100 ? -5.835 4.633 10.050 1.00 75.31 100 GLN A C 1
ATOM 835 O O . GLN A 1 100 ? -5.676 5.792 9.684 1.00 75.31 100 GLN A O 1
ATOM 840 N N . CYS A 1 101 ? -6.944 4.234 10.670 1.00 82.56 101 CYS A N 1
ATOM 841 C CA . CYS A 1 101 ? -8.014 5.167 10.989 1.00 82.56 101 CYS A CA 1
ATOM 842 C C . CYS A 1 101 ? -7.638 6.070 12.173 1.00 82.56 101 CYS A C 1
ATOM 844 O O . CYS A 1 101 ? -6.984 5.606 13.107 1.00 82.56 101 CYS A O 1
ATOM 846 N N . ASP A 1 102 ? -8.133 7.309 12.204 1.00 85.12 102 ASP A N 1
ATOM 847 C CA . ASP A 1 102 ? -7.832 8.258 13.288 1.00 85.12 102 ASP A CA 1
ATOM 848 C C . ASP A 1 102 ? -8.173 7.713 14.675 1.00 85.12 102 ASP A C 1
ATOM 850 O O . ASP A 1 102 ? -7.402 7.873 15.614 1.00 85.12 102 ASP A O 1
ATOM 854 N N . LEU A 1 103 ? -9.305 7.018 14.823 1.00 85.88 103 LEU A N 1
ATOM 855 C CA . LEU A 1 103 ? -9.701 6.422 16.104 1.00 85.88 103 LEU A CA 1
ATOM 856 C C . LEU A 1 103 ? -8.726 5.315 16.532 1.00 85.88 103 LEU A C 1
ATOM 858 O O . LEU A 1 103 ? -8.33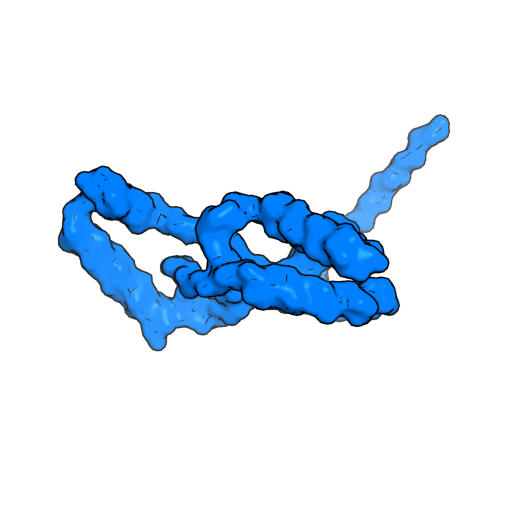7 5.244 17.694 1.00 85.88 103 LEU A O 1
ATOM 862 N N . CYS A 1 104 ? -8.282 4.506 15.573 1.00 85.25 104 CYS A N 1
ATOM 863 C CA . CYS A 1 104 ? -7.300 3.448 15.760 1.00 85.25 104 CYS A CA 1
ATOM 864 C C . CYS A 1 104 ? -5.955 4.048 16.214 1.00 85.25 104 CYS A C 1
ATOM 866 O O . CYS A 1 104 ? -5.344 3.542 17.151 1.00 85.25 104 CYS A O 1
ATOM 868 N N . MET A 1 105 ? -5.514 5.142 15.576 1.00 86.00 105 MET A N 1
ATOM 869 C CA . MET A 1 105 ? -4.296 5.873 15.956 1.00 86.00 105 MET A CA 1
ATOM 870 C C . MET A 1 105 ? -4.435 6.508 17.344 1.00 86.00 105 MET A C 1
ATOM 872 O O . MET A 1 105 ? -3.560 6.370 18.197 1.00 86.00 105 MET A O 1
ATOM 876 N N . ARG A 1 106 ? -5.572 7.155 17.621 1.00 88.69 106 ARG A N 1
ATOM 877 C CA . ARG A 1 106 ? -5.855 7.758 18.930 1.00 88.69 106 ARG A CA 1
ATOM 878 C C . ARG A 1 106 ? -5.858 6.721 20.049 1.00 88.69 106 ARG A C 1
ATOM 880 O O . ARG A 1 106 ? -5.387 7.038 21.136 1.00 88.69 106 ARG A O 1
ATOM 887 N N . TYR A 1 107 ? -6.358 5.510 19.803 1.00 88.81 107 TYR A N 1
ATOM 888 C CA . TYR A 1 107 ? -6.343 4.438 20.801 1.00 88.81 107 TYR A CA 1
ATOM 889 C C . TYR A 1 107 ? -4.918 3.975 21.111 1.00 88.81 107 TYR A C 1
ATOM 891 O O . TYR A 1 107 ? -4.550 3.891 22.279 1.00 88.81 107 TYR A O 1
ATOM 899 N N . GLN A 1 108 ? -4.080 3.782 20.086 1.00 86.94 108 GLN A N 1
ATOM 900 C CA . GLN A 1 108 ? -2.658 3.470 20.282 1.00 86.94 108 GLN A CA 1
ATOM 901 C C . GLN A 1 108 ? -1.933 4.541 21.103 1.00 86.94 108 GLN A C 1
ATOM 903 O O . GLN A 1 108 ? -1.099 4.218 21.944 1.00 86.94 108 GLN A O 1
ATOM 908 N N . HIS A 1 109 ? -2.287 5.813 20.908 1.00 91.31 109 HIS A N 1
ATOM 909 C CA . HIS A 1 109 ? -1.737 6.932 21.676 1.00 91.31 109 HIS A CA 1
ATOM 910 C C . HIS A 1 109 ? -2.437 7.153 23.031 1.00 91.31 109 HIS A C 1
ATOM 912 O O . HIS A 1 109 ? -2.213 8.179 23.664 1.00 91.31 109 HIS A O 1
ATOM 918 N N . LYS A 1 110 ? -3.289 6.219 23.484 1.00 90.75 110 LYS A N 1
ATOM 919 C CA . LYS A 1 110 ? -4.043 6.283 24.753 1.00 90.75 110 LYS A CA 1
ATOM 920 C C . LYS A 1 110 ? -4.928 7.533 24.899 1.00 90.75 110 LYS A C 1
ATOM 922 O O . LYS A 1 110 ? -5.256 7.948 26.005 1.00 90.75 110 LYS A O 1
ATOM 927 N N . ASN A 1 111 ? -5.361 8.102 23.772 1.00 93.50 111 ASN A N 1
ATOM 928 C CA . ASN A 1 111 ? -6.190 9.312 23.693 1.00 93.50 111 ASN A CA 1
ATOM 929 C C . ASN A 1 111 ? -7.698 9.022 23.570 1.00 93.50 111 ASN A C 1
ATOM 931 O O . ASN A 1 111 ? -8.496 9.946 23.387 1.00 93.50 111 ASN A O 1
ATOM 935 N N . VAL A 1 112 ? -8.102 7.750 23.589 1.00 93.69 112 VAL A N 1
ATOM 936 C CA . VAL A 1 112 ? -9.505 7.304 23.641 1.00 93.69 112 VAL A CA 1
ATOM 937 C C . VAL A 1 112 ? -9.611 6.073 24.536 1.00 93.69 112 VAL A C 1
ATOM 939 O O . VAL A 1 112 ? -8.647 5.321 24.670 1.00 93.69 112 VAL A O 1
ATOM 942 N N . SER A 1 113 ? -10.779 5.871 25.145 1.00 93.56 113 SER A N 1
ATOM 943 C CA . SER A 1 113 ? -11.030 4.721 26.012 1.00 93.56 113 SER A CA 1
ATOM 944 C C . SER A 1 113 ? -11.128 3.412 25.227 1.00 93.56 113 SER A C 1
ATOM 946 O O . SER A 1 113 ? -11.498 3.388 24.047 1.00 93.56 113 SER A O 1
ATOM 948 N N . GLU A 1 114 ? -10.846 2.307 25.917 1.00 92.00 114 GLU A N 1
ATOM 949 C CA . GLU A 1 114 ? -10.997 0.954 25.380 1.00 92.00 114 GLU A CA 1
ATOM 950 C C . GLU A 1 114 ? -12.436 0.675 24.933 1.00 92.00 114 GLU A C 1
ATOM 952 O O . GLU A 1 114 ? -12.644 0.119 23.863 1.00 92.00 114 GLU A O 1
ATOM 957 N N . GLU A 1 115 ? -13.442 1.160 25.664 1.00 93.19 115 GLU A N 1
ATOM 958 C CA . GLU A 1 115 ? -14.852 1.022 25.281 1.00 93.19 115 GLU A CA 1
ATOM 959 C C . GLU A 1 115 ? -15.150 1.624 23.893 1.00 93.19 115 GLU A C 1
ATOM 961 O O . GLU A 1 115 ? -15.794 0.993 23.048 1.00 93.19 115 GLU A O 1
ATOM 966 N N . ILE A 1 116 ? -14.642 2.834 23.618 1.00 89.19 116 ILE A N 1
ATOM 967 C CA . ILE A 1 116 ? -14.813 3.501 22.319 1.00 89.19 116 ILE A CA 1
ATOM 968 C C . ILE A 1 116 ? -14.120 2.695 21.214 1.00 89.19 116 ILE A C 1
ATOM 970 O O . ILE A 1 116 ? -14.681 2.539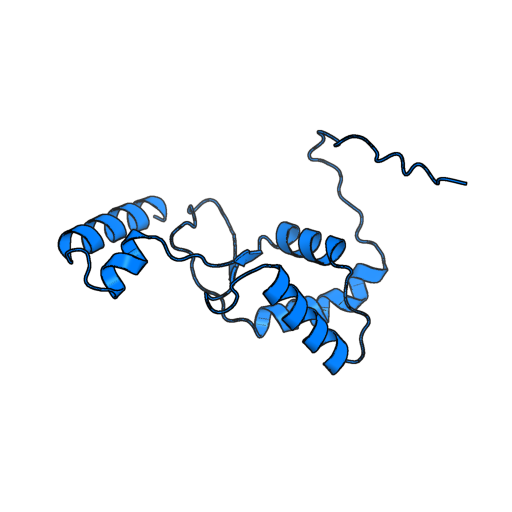 20.124 1.00 89.19 116 ILE A O 1
ATOM 974 N N . TYR A 1 117 ? -12.929 2.167 21.497 1.00 88.69 117 TYR A N 1
ATOM 975 C CA . TYR A 1 117 ? -12.177 1.322 20.573 1.00 88.69 117 TYR A CA 1
ATOM 976 C C . TYR A 1 117 ? -12.879 -0.015 20.288 1.00 88.69 117 TYR A C 1
ATOM 978 O O . TYR A 1 117 ? -13.029 -0.390 19.125 1.00 88.69 117 TYR A O 1
ATOM 986 N N . LEU A 1 118 ? -13.381 -0.703 21.314 1.00 89.50 118 LEU A N 1
ATOM 987 C CA . LEU A 1 118 ? -14.101 -1.970 21.180 1.00 89.50 118 LEU A CA 1
ATOM 988 C C . LEU A 1 118 ? -15.377 -1.797 20.359 1.00 89.50 118 LEU A C 1
ATOM 990 O O . LEU A 1 118 ? -15.627 -2.565 19.429 1.00 89.50 118 LEU A O 1
ATOM 994 N N . ARG A 1 119 ? -16.148 -0.739 20.628 1.00 89.75 119 ARG A N 1
ATOM 995 C CA . ARG A 1 119 ? -17.336 -0.404 19.838 1.00 89.75 119 ARG A CA 1
ATOM 996 C C . ARG A 1 119 ? -16.981 -0.114 18.378 1.00 89.75 119 ARG A C 1
ATOM 998 O O . ARG A 1 119 ? -17.651 -0.604 17.471 1.00 89.75 119 ARG A O 1
ATOM 1005 N N . HIS A 1 120 ? -15.917 0.653 18.140 1.00 86.75 120 HIS A N 1
ATOM 1006 C CA . HIS A 1 120 ? -15.410 0.920 16.795 1.00 86.75 120 HIS A CA 1
ATOM 1007 C C . HIS A 1 120 ? -15.011 -0.368 16.057 1.00 86.75 120 HIS A C 1
ATOM 1009 O O . HIS A 1 120 ? -15.374 -0.547 14.893 1.00 86.75 120 HIS A O 1
ATOM 1015 N N . SER A 1 121 ? -14.308 -1.271 16.742 1.00 83.69 121 SER A N 1
ATOM 1016 C CA . SER A 1 121 ? -13.913 -2.576 16.211 1.00 83.69 121 SER A CA 1
ATOM 1017 C C . SER A 1 121 ? -15.137 -3.430 15.859 1.00 83.69 121 SER A C 1
ATOM 1019 O O . SER A 1 121 ? -15.243 -3.920 14.739 1.00 83.69 121 SER A O 1
ATOM 1021 N N . ALA A 1 122 ? -16.132 -3.506 16.749 1.00 85.50 122 ALA A N 1
ATOM 1022 C CA . ALA A 1 122 ? -17.359 -4.273 16.530 1.00 85.50 122 ALA A CA 1
ATOM 1023 C C . ALA A 1 122 ? -18.168 -3.789 15.312 1.00 85.50 122 ALA A C 1
ATOM 1025 O O . ALA A 1 122 ? -18.639 -4.606 14.516 1.00 85.50 122 ALA A O 1
ATOM 1026 N N . PHE A 1 123 ? -18.300 -2.469 15.121 1.00 82.94 123 PHE A N 1
ATOM 1027 C CA . PHE A 1 123 ? -18.948 -1.913 13.928 1.00 82.94 123 PHE A CA 1
ATOM 1028 C C . PHE A 1 123 ? -18.215 -2.298 12.639 1.00 82.94 123 PHE A C 1
ATOM 1030 O O . PHE A 1 123 ? -18.858 -2.608 11.636 1.00 82.94 123 PHE A O 1
ATOM 1037 N N . LYS A 1 124 ? -16.878 -2.320 12.668 1.00 75.94 124 LYS A N 1
ATOM 1038 C CA . LYS A 1 124 ? -16.061 -2.712 11.515 1.00 75.94 124 LYS A CA 1
ATOM 1039 C C . LYS A 1 124 ? -16.162 -4.200 11.211 1.00 75.94 124 LYS A C 1
ATOM 1041 O O . LYS A 1 124 ? -16.377 -4.548 10.055 1.00 75.94 124 LYS A O 1
ATOM 1046 N N . THR A 1 125 ? -16.101 -5.056 12.229 1.00 77.94 125 THR A N 1
ATOM 1047 C CA . THR A 1 125 ? -16.303 -6.502 12.066 1.00 77.94 125 THR A CA 1
ATOM 1048 C C . THR A 1 125 ? -17.655 -6.790 11.424 1.00 77.94 125 THR A C 1
ATOM 1050 O O . THR A 1 125 ? -17.729 -7.573 10.486 1.00 77.94 125 THR A O 1
ATOM 1053 N N . ARG A 1 126 ? -18.722 -6.099 11.849 1.00 79.00 126 ARG A N 1
ATOM 1054 C CA . ARG A 1 126 ? -20.051 -6.250 11.239 1.00 79.00 126 ARG A CA 1
ATOM 1055 C C . ARG A 1 126 ? -20.087 -5.831 9.764 1.00 79.00 126 ARG A C 1
ATOM 1057 O O . ARG A 1 126 ? -20.796 -6.457 8.994 1.00 79.00 126 ARG A O 1
ATOM 1064 N N . ALA A 1 127 ? -19.355 -4.789 9.371 1.00 69.81 127 ALA A N 1
ATOM 1065 C CA . ALA A 1 127 ? -19.291 -4.348 7.974 1.00 69.81 127 ALA A CA 1
ATOM 1066 C C . A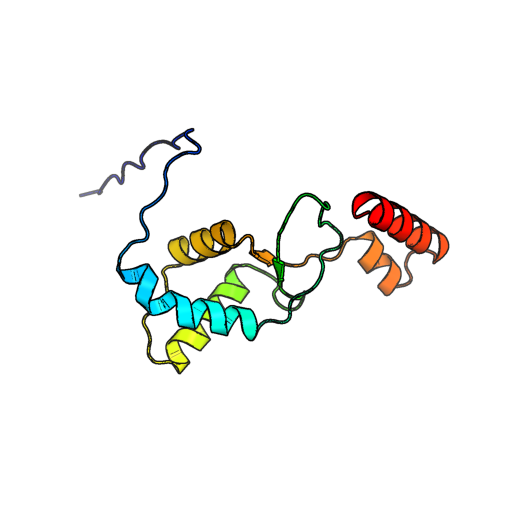LA A 1 127 ? -18.450 -5.279 7.072 1.00 69.81 127 ALA A C 1
ATOM 1068 O O . ALA A 1 127 ? -18.561 -5.221 5.845 1.00 69.81 127 ALA A O 1
ATOM 1069 N N . GLN A 1 128 ? -17.590 -6.103 7.676 1.00 67.88 128 GLN A N 1
ATOM 1070 C CA . GLN A 1 128 ? -16.754 -7.098 6.998 1.00 67.88 128 GLN A CA 1
ATOM 1071 C C . GLN A 1 128 ? -17.379 -8.502 6.971 1.00 67.88 128 GLN A C 1
ATOM 1073 O O . GLN A 1 128 ? -17.024 -9.292 6.093 1.00 67.88 128 GLN A O 1
ATOM 1078 N N . ALA A 1 129 ? -18.279 -8.802 7.916 1.00 59.19 129 ALA A N 1
ATOM 1079 C CA . ALA A 1 129 ? -19.058 -10.040 7.999 1.00 59.19 129 ALA A CA 1
ATOM 1080 C C . ALA A 1 129 ? -20.103 -10.150 6.883 1.00 59.19 129 ALA A C 1
ATOM 1082 O O . ALA A 1 129 ? -20.347 -11.299 6.453 1.00 59.19 129 ALA A O 1
#

Radius of gyration: 19.33 Å; chains: 1; bounding box: 39×38×58 Å

pLDDT: mean 72.82, std 17.47, range [34.25, 93.69]

Foldseek 3Di:
DDPPPDDDDDDPDPPPPPPPDPLNVVCVVLVVVLVVVFDWDDALPDQLPAPATETDQVQVDPVSSVVSSVVSCVVVVHDDDDSVVSVVVCVVNNYHYHDDDPVRVCVVVVNDDPVVVVVSVVVSVVSND

Secondary structure (DSSP, 8-state):
------PPP----TT---PPPTHHHHTHHHHHHHHHHSPEE--TT--TT--PEEEPTT--SHHHHHHHHHHHHHHTT--PPPHHHHHHHHHHTTEEE----HHHHHHHTT-S-HHHHHHHHHHHHHHH-